Protein AF-A0A351FEQ1-F1 (afdb_monomer_lite)

Sequence (99 aa):
DELWQQAQTQGQARIKLTITLGKIAEIEKVEVTNEDLAQAATQEAMMLRKDPTVHVKELSQDRQKLNRLRQDILYDKTLEFIASNAKESVCENEEDKQE

Radius of gyration: 18.42 Å; chains: 1; bounding box: 40×40×48 Å

Secondary structure (DSSP, 8-state):
-HHHHHHHHHHHHHHHHHHHHHHHHHHHT----HHHHHHHHHHHHHHTT--HHHHHHHHHH-HHHHHHHHHHHHHHHHHHHHHHHS----PPPTTS---

Foldseek 3Di:
DVVVVVCVVVVVVVVVLLVVLVVLCVVVVQADDPVNLLVQLQVVCVVVVHDSVVSSVVCVVDPVSVVVSRSVSSSVVSVVVVVVVDPDDDDDDPPPPDD

pLDDT: mean 87.89, std 12.48, range [36.62, 97.12]

Structure (mmCIF, N/CA/C/O backbone):
data_AF-A0A351FEQ1-F1
#
_en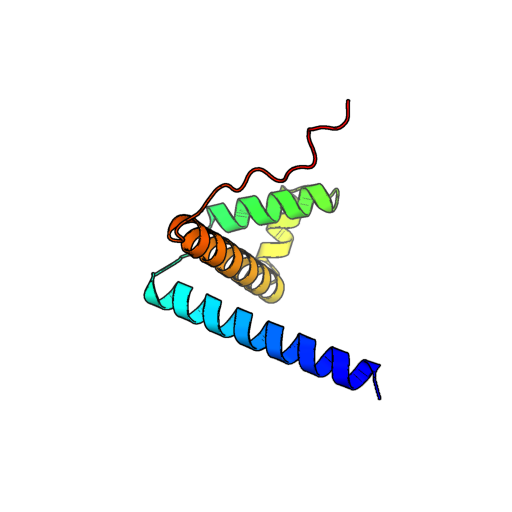try.id   AF-A0A351FEQ1-F1
#
loop_
_atom_site.group_PDB
_atom_site.id
_atom_site.type_symbol
_atom_site.label_atom_id
_atom_site.label_alt_id
_atom_site.label_comp_id
_atom_site.label_asym_id
_atom_site.label_entity_id
_atom_site.label_seq_id
_atom_site.pdbx_PDB_ins_code
_atom_site.Cartn_x
_atom_site.Cartn_y
_atom_site.Cartn_z
_atom_site.occupancy
_atom_site.B_iso_or_equiv
_atom_site.auth_seq_id
_atom_site.auth_comp_id
_atom_site.auth_asym_id
_atom_site.auth_atom_id
_atom_site.pdbx_PDB_model_num
ATOM 1 N N . ASP A 1 1 ? -6.118 -25.068 17.641 1.00 79.56 1 ASP A N 1
ATOM 2 C CA . ASP A 1 1 ? -7.137 -24.060 18.006 1.00 79.56 1 ASP A CA 1
ATOM 3 C C . ASP A 1 1 ? -6.567 -22.668 18.212 1.00 79.56 1 ASP A C 1
ATOM 5 O O . ASP A 1 1 ? -7.054 -21.741 17.581 1.00 79.56 1 ASP A O 1
ATOM 9 N N . GLU A 1 2 ? -5.497 -22.508 18.991 1.00 92.38 2 GLU A N 1
ATOM 10 C CA . GLU A 1 2 ? -4.863 -21.198 19.225 1.00 92.38 2 GLU A CA 1
ATOM 11 C C . GLU A 1 2 ? -4.438 -20.473 17.934 1.00 92.38 2 GLU A C 1
ATOM 13 O O . GLU A 1 2 ? -4.765 -19.306 17.735 1.00 92.38 2 GLU A O 1
ATOM 18 N N . LEU A 1 3 ? -3.806 -21.190 16.998 1.00 94.88 3 LEU A N 1
ATOM 19 C CA . LEU A 1 3 ? -3.354 -20.629 15.718 1.00 94.88 3 LEU A CA 1
ATOM 20 C C . LEU A 1 3 ? -4.523 -20.108 14.857 1.00 94.88 3 LEU A C 1
ATOM 22 O O . LEU A 1 3 ? -4.407 -19.081 14.193 1.00 94.88 3 LEU A O 1
ATOM 26 N N . TRP A 1 4 ? -5.682 -20.773 14.927 1.00 94.75 4 TRP A N 1
ATOM 27 C CA . TRP A 1 4 ? -6.911 -20.338 14.255 1.00 94.75 4 TRP A CA 1
ATOM 28 C C . TRP A 1 4 ? -7.514 -19.090 14.903 1.00 94.75 4 TRP A C 1
ATOM 30 O O . TRP A 1 4 ? -7.929 -18.176 14.191 1.00 94.75 4 TRP A O 1
ATOM 40 N N . GLN A 1 5 ? -7.526 -19.014 16.236 1.00 95.56 5 GLN A N 1
ATOM 41 C CA . GLN A 1 5 ? -8.020 -17.831 16.949 1.00 95.56 5 GLN A CA 1
ATOM 42 C C . GLN A 1 5 ? -7.134 -16.600 16.709 1.00 95.56 5 GLN A C 1
ATOM 44 O O . GLN A 1 5 ? -7.641 -15.495 16.486 1.00 95.56 5 GLN A O 1
ATOM 49 N N . GLN A 1 6 ? -5.813 -16.786 16.686 1.00 95.81 6 GLN A N 1
ATOM 50 C CA . GLN A 1 6 ? -4.866 -15.721 16.356 1.00 95.81 6 GLN A CA 1
ATOM 51 C C . GLN A 1 6 ? -5.054 -15.238 14.912 1.00 95.81 6 GLN A C 1
ATOM 53 O O . GLN A 1 6 ? -5.192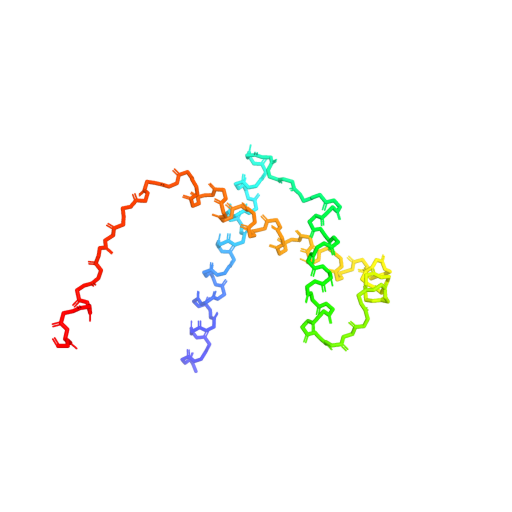 -14.034 14.682 1.00 95.81 6 GLN A O 1
ATOM 58 N N . ALA A 1 7 ? -5.157 -16.162 13.950 1.00 95.62 7 ALA A N 1
ATOM 59 C CA . ALA A 1 7 ? -5.417 -15.823 12.552 1.00 95.62 7 ALA A CA 1
ATOM 60 C C . ALA A 1 7 ? -6.743 -15.061 12.373 1.00 95.62 7 ALA A C 1
ATOM 62 O O . ALA A 1 7 ? -6.797 -14.083 11.628 1.00 95.62 7 ALA A O 1
ATOM 63 N N . GLN A 1 8 ? -7.802 -15.455 13.090 1.00 96.38 8 GLN A N 1
ATOM 64 C CA . GLN A 1 8 ? -9.092 -14.761 13.059 1.00 96.38 8 GLN A CA 1
ATOM 65 C C . GLN A 1 8 ? -8.976 -13.321 13.571 1.00 96.38 8 GLN A C 1
ATOM 67 O O . GLN A 1 8 ? -9.474 -12.397 12.926 1.00 96.38 8 GLN A O 1
ATOM 72 N N . THR A 1 9 ? -8.295 -13.121 14.700 1.00 96.69 9 THR A N 1
ATOM 73 C CA . THR A 1 9 ? -8.100 -11.792 15.299 1.00 96.69 9 THR A CA 1
ATOM 74 C C . THR A 1 9 ? -7.324 -10.870 14.359 1.00 96.69 9 THR A C 1
ATOM 76 O O . THR A 1 9 ? -7.756 -9.748 14.080 1.00 96.69 9 THR A O 1
ATOM 79 N N . GLN A 1 10 ? -6.213 -11.359 13.804 1.00 96.06 10 GLN A N 1
ATOM 80 C CA . GLN A 1 10 ? -5.395 -10.599 12.856 1.00 96.06 10 GLN A CA 1
ATOM 81 C C . GLN A 1 10 ? -6.150 -10.307 11.554 1.00 96.06 10 GLN A C 1
ATOM 83 O O . GLN A 1 10 ? -6.109 -9.183 11.051 1.00 96.06 10 GLN A O 1
ATOM 88 N N . GLY A 1 11 ? -6.893 -11.285 11.028 1.00 96.31 11 GLY A N 1
ATOM 89 C CA . GLY A 1 11 ? -7.715 -11.114 9.831 1.00 96.31 11 GLY A CA 1
ATOM 90 C C . GLY A 1 11 ? -8.787 -10.039 10.013 1.00 96.31 11 GLY A C 1
ATOM 91 O O . GLY A 1 11 ? -8.935 -9.162 9.162 1.00 96.31 11 GLY A O 1
ATOM 92 N N . GLN A 1 12 ? -9.487 -10.045 11.152 1.00 97.12 12 GLN A N 1
ATOM 93 C CA . GLN A 1 12 ? -10.473 -9.012 11.481 1.00 97.12 12 GLN A CA 1
ATOM 94 C C . GLN A 1 12 ? -9.841 -7.622 11.592 1.00 97.12 12 GLN A C 1
ATOM 96 O O . GLN A 1 12 ? -10.397 -6.661 11.057 1.00 97.12 12 GLN A O 1
ATOM 101 N N . ALA A 1 13 ? -8.693 -7.506 12.264 1.00 96.75 13 ALA A N 1
ATOM 102 C CA . ALA A 1 13 ? -7.974 -6.240 12.383 1.00 96.75 13 ALA A CA 1
ATOM 103 C C . ALA A 1 13 ? -7.567 -5.698 11.004 1.00 96.75 13 ALA A C 1
ATOM 105 O O . ALA A 1 13 ? -7.819 -4.532 10.699 1.00 96.75 13 ALA A O 1
ATOM 106 N N . ARG A 1 14 ? -7.033 -6.564 10.135 1.00 94.75 14 ARG A N 1
ATOM 107 C CA . ARG A 1 14 ? -6.616 -6.190 8.781 1.00 94.75 14 ARG A CA 1
ATOM 108 C C . ARG A 1 14 ? -7.783 -5.710 7.924 1.00 94.75 14 ARG A C 1
ATOM 110 O O . ARG A 1 14 ? -7.669 -4.667 7.292 1.00 94.75 14 ARG A O 1
ATOM 117 N N . ILE A 1 15 ? -8.911 -6.423 7.940 1.00 96.06 15 ILE A N 1
ATOM 118 C CA . ILE A 1 15 ? -10.104 -6.032 7.172 1.00 96.06 15 ILE A CA 1
ATOM 119 C C . ILE A 1 15 ? -10.619 -4.664 7.633 1.00 96.06 15 ILE A C 1
ATOM 121 O O . ILE A 1 15 ? -10.898 -3.798 6.799 1.00 96.06 15 ILE A O 1
ATOM 125 N N . LYS A 1 16 ? -10.708 -4.442 8.953 1.00 96.88 16 LYS A N 1
ATOM 126 C CA . LYS A 1 16 ? -11.123 -3.148 9.517 1.00 96.88 16 LYS A CA 1
ATOM 127 C C . LYS A 1 16 ? -10.210 -2.018 9.049 1.00 96.88 16 LYS A C 1
ATOM 129 O O . LYS A 1 16 ? -10.720 -0.988 8.613 1.00 96.88 16 LYS A O 1
ATOM 134 N N . LEU A 1 17 ? -8.894 -2.228 9.096 1.00 95.19 17 LEU A N 1
ATOM 135 C CA . LEU A 1 17 ? -7.911 -1.252 8.634 1.00 95.19 17 LEU A CA 1
ATOM 136 C C . LEU A 1 17 ? -8.116 -0.919 7.151 1.00 95.19 17 LEU A C 1
ATOM 138 O O . LEU A 1 17 ? -8.335 0.242 6.819 1.00 95.19 17 LEU A O 1
ATOM 142 N N . THR A 1 18 ? -8.144 -1.926 6.273 1.00 93.75 18 THR A N 1
ATOM 143 C CA . THR A 1 18 ? -8.266 -1.709 4.819 1.00 93.75 18 THR A CA 1
ATOM 144 C C . THR A 1 18 ? -9.568 -1.012 4.425 1.00 93.75 18 THR A C 1
ATOM 146 O O . THR A 1 18 ? -9.560 -0.134 3.566 1.00 93.75 18 THR A O 1
ATOM 149 N N . ILE A 1 19 ? -10.690 -1.352 5.075 1.00 96.25 19 ILE A N 1
ATOM 150 C CA . ILE A 1 19 ? -11.981 -0.695 4.816 1.00 96.25 19 ILE A CA 1
ATOM 151 C C . ILE A 1 19 ? -11.943 0.760 5.287 1.00 96.25 19 ILE A C 1
ATOM 153 O O . ILE A 1 19 ? -12.462 1.639 4.604 1.00 96.25 19 ILE A O 1
ATOM 157 N N . THR A 1 20 ? -11.352 1.017 6.454 1.00 96.25 20 THR A N 1
ATOM 158 C CA . THR A 1 20 ? -11.289 2.367 7.027 1.00 96.25 20 THR A CA 1
ATOM 159 C C . THR A 1 20 ? -10.413 3.278 6.174 1.00 96.25 20 THR A C 1
ATOM 161 O O . THR A 1 20 ? -10.866 4.355 5.798 1.00 96.25 20 THR A O 1
ATOM 164 N N . LEU A 1 21 ? -9.215 2.822 5.792 1.00 96.19 21 LEU A N 1
ATOM 165 C CA . LEU A 1 21 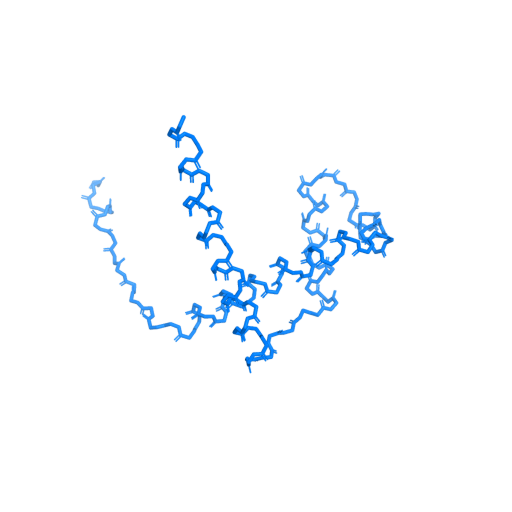? -8.324 3.578 4.908 1.00 96.19 21 LEU A CA 1
ATOM 166 C C . LEU A 1 21 ? -8.972 3.835 3.547 1.00 96.19 21 LEU A C 1
ATOM 168 O O . LEU A 1 21 ? -8.968 4.969 3.089 1.00 96.19 21 LEU A O 1
ATOM 172 N N . GLY A 1 22 ? -9.612 2.830 2.940 1.00 95.31 22 GLY A N 1
ATOM 173 C CA . GLY A 1 22 ? -10.326 3.021 1.673 1.00 95.31 22 GLY A CA 1
ATOM 174 C C . GLY A 1 22 ? -11.411 4.099 1.752 1.00 95.31 22 GLY A C 1
ATOM 175 O O . GLY A 1 22 ? -11.470 4.976 0.899 1.00 95.31 22 GLY A O 1
ATOM 176 N N . LYS A 1 23 ? -12.224 4.095 2.816 1.00 96.62 23 LYS A N 1
ATOM 177 C CA . LYS A 1 23 ? -13.267 5.116 3.013 1.00 96.62 23 LYS A CA 1
ATOM 178 C C . LYS A 1 23 ? -12.701 6.517 3.227 1.00 96.62 23 LYS A C 1
ATOM 180 O O . LYS A 1 23 ? -13.263 7.474 2.708 1.00 96.62 23 LYS A O 1
ATOM 185 N N . ILE A 1 24 ? -11.621 6.646 3.998 1.00 95.69 24 ILE A N 1
ATOM 186 C CA . ILE A 1 24 ? -10.964 7.943 4.214 1.00 95.69 24 ILE A CA 1
ATOM 187 C C . ILE A 1 24 ? -10.391 8.451 2.890 1.00 95.69 24 ILE A C 1
ATOM 189 O O . ILE A 1 24 ? -10.643 9.595 2.531 1.00 95.69 24 ILE A O 1
ATOM 193 N N . ALA A 1 25 ? -9.713 7.586 2.130 1.00 96.25 25 ALA A N 1
ATOM 194 C CA . ALA A 1 25 ? -9.177 7.923 0.816 1.00 96.25 25 ALA A CA 1
ATOM 195 C C . ALA A 1 25 ? -10.262 8.451 -0.136 1.00 9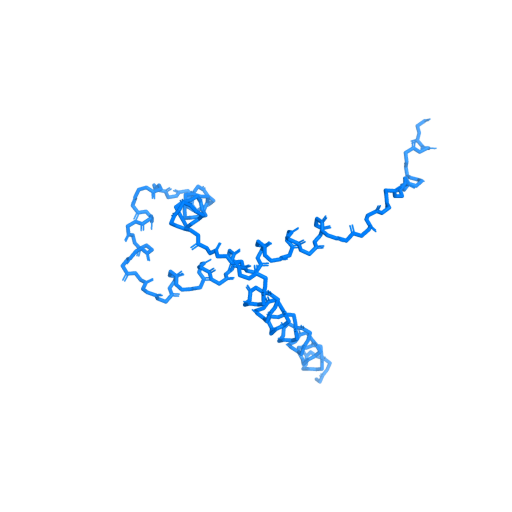6.25 25 ALA A C 1
ATOM 197 O O . ALA A 1 25 ? -10.045 9.442 -0.826 1.00 96.25 25 ALA A O 1
ATOM 198 N N . GLU A 1 26 ? -11.444 7.825 -0.146 1.00 95.38 26 GLU A N 1
ATOM 199 C CA . GLU A 1 26 ? -12.590 8.270 -0.950 1.00 95.38 26 GLU A CA 1
ATOM 200 C C . GLU A 1 26 ? -13.132 9.640 -0.508 1.00 95.38 26 GLU A C 1
ATOM 202 O O . GLU A 1 26 ? -13.390 10.499 -1.353 1.00 95.38 26 GLU A O 1
ATOM 207 N N . ILE A 1 27 ? -13.309 9.855 0.800 1.00 96.50 27 ILE A N 1
ATOM 208 C CA . ILE A 1 27 ? -13.866 11.100 1.361 1.00 96.50 27 ILE A CA 1
ATOM 209 C C . ILE A 1 27 ? -12.911 12.277 1.137 1.00 96.50 27 ILE A C 1
ATOM 211 O O . ILE A 1 27 ? -13.333 13.341 0.682 1.00 96.50 27 ILE A O 1
ATOM 215 N N . GLU A 1 28 ? -11.628 12.060 1.413 1.00 94.81 28 GLU A N 1
ATOM 216 C CA . GLU A 1 28 ? -10.567 13.070 1.328 1.00 94.81 28 GLU A CA 1
ATOM 217 C C . GLU A 1 28 ? -9.985 13.195 -0.086 1.00 94.81 28 GLU A C 1
ATOM 219 O O . GLU A 1 28 ? -9.159 14.067 -0.348 1.00 94.81 28 GLU A O 1
ATOM 224 N N . LYS A 1 29 ? -10.444 12.350 -1.021 1.00 95.06 29 LYS A N 1
ATOM 225 C CA . LYS A 1 29 ? -9.997 12.304 -2.422 1.00 95.06 29 LYS A CA 1
ATOM 226 C C . LYS A 1 29 ? -8.487 12.103 -2.545 1.00 95.06 29 LYS A C 1
ATOM 228 O O . LYS A 1 29 ? -7.816 12.753 -3.346 1.00 95.06 29 LYS A O 1
ATOM 233 N N . VAL A 1 30 ? -7.951 11.185 -1.747 1.00 95.00 30 VAL A N 1
ATOM 234 C CA . VAL A 1 30 ? -6.569 10.733 -1.893 1.00 95.00 30 VAL A CA 1
ATOM 235 C C . VAL A 1 30 ? -6.469 9.957 -3.203 1.00 95.00 30 VAL A C 1
ATOM 237 O O . VAL A 1 30 ? -7.167 8.966 -3.408 1.00 95.00 30 VAL A O 1
ATOM 240 N N . GLU A 1 31 ? -5.596 10.408 -4.100 1.00 94.25 31 GLU A N 1
ATOM 241 C CA . GLU A 1 31 ? -5.407 9.799 -5.414 1.00 94.25 31 GLU A CA 1
ATOM 242 C C . GLU A 1 31 ? -3.988 9.250 -5.584 1.00 94.25 31 GLU A C 1
ATOM 244 O O . GLU A 1 31 ? -3.000 9.797 -5.079 1.00 94.25 31 GLU A O 1
ATOM 249 N N . VAL A 1 32 ? -3.896 8.157 -6.341 1.00 94.69 32 VAL A N 1
ATOM 250 C CA . VAL A 1 32 ? -2.627 7.570 -6.774 1.00 94.69 32 VAL A CA 1
ATOM 251 C C . VAL A 1 32 ? -2.329 8.045 -8.183 1.00 94.69 32 VAL A C 1
ATOM 253 O O . VAL A 1 32 ? -3.067 7.746 -9.127 1.00 94.69 32 VAL A O 1
ATOM 256 N N . THR A 1 33 ? -1.227 8.766 -8.322 1.00 93.94 33 THR A N 1
ATOM 257 C CA . THR A 1 33 ? -0.766 9.299 -9.597 1.00 93.94 33 THR A CA 1
ATOM 258 C C . THR A 1 33 ? 0.071 8.266 -10.354 1.00 93.94 33 THR A C 1
ATOM 260 O O . THR A 1 33 ? 0.537 7.264 -9.808 1.00 93.94 33 THR A O 1
ATOM 263 N N . ASN A 1 34 ? 0.290 8.514 -11.646 1.00 89.56 34 ASN A N 1
ATOM 264 C CA . ASN A 1 34 ? 1.210 7.694 -12.437 1.00 89.56 34 ASN A CA 1
ATOM 265 C C . ASN A 1 34 ? 2.662 7.825 -11.957 1.00 89.56 34 ASN A C 1
ATOM 267 O O . ASN A 1 34 ? 3.439 6.890 -12.130 1.00 89.56 34 ASN A O 1
ATOM 271 N N . GLU A 1 35 ? 3.019 8.964 -11.360 1.00 91.88 35 GLU A N 1
ATOM 272 C CA . GLU A 1 35 ? 4.336 9.169 -10.767 1.00 91.88 35 GLU A CA 1
ATOM 273 C C . GLU A 1 35 ? 4.522 8.284 -9.534 1.00 91.88 35 GLU A C 1
ATOM 275 O O . GLU A 1 35 ? 5.514 7.563 -9.470 1.00 91.88 35 GLU A O 1
ATOM 280 N N . ASP A 1 36 ? 3.536 8.241 -8.631 1.00 93.12 36 ASP A N 1
ATOM 281 C CA . ASP A 1 36 ? 3.576 7.367 -7.450 1.00 93.12 36 ASP A CA 1
ATOM 282 C C . ASP A 1 36 ? 3.781 5.898 -7.861 1.00 93.12 36 ASP A C 1
ATOM 284 O O . ASP A 1 36 ? 4.613 5.182 -7.304 1.00 93.12 36 ASP A O 1
ATOM 288 N N . LEU A 1 37 ? 3.062 5.455 -8.901 1.00 91.31 37 LEU A N 1
ATOM 289 C CA . LEU A 1 37 ? 3.196 4.103 -9.452 1.00 91.31 37 LEU A CA 1
ATOM 290 C C . LEU A 1 37 ? 4.586 3.847 -10.043 1.00 91.31 37 LEU A C 1
ATOM 292 O O . LEU A 1 37 ? 5.154 2.778 -9.825 1.00 91.31 37 LEU A O 1
ATOM 296 N N . ALA A 1 38 ? 5.136 4.804 -10.793 1.00 90.31 38 ALA A N 1
ATOM 297 C CA . ALA A 1 38 ? 6.462 4.678 -11.390 1.00 90.31 38 ALA A CA 1
ATOM 298 C C . ALA A 1 38 ? 7.567 4.647 -10.323 1.00 90.31 38 ALA A C 1
ATOM 300 O O . ALA A 1 38 ? 8.504 3.850 -10.433 1.00 90.31 38 ALA A O 1
ATOM 301 N N . GLN A 1 39 ? 7.446 5.474 -9.281 1.00 92.31 39 GLN A N 1
ATOM 302 C CA . GLN A 1 39 ? 8.372 5.497 -8.151 1.00 92.31 39 GLN A CA 1
ATOM 303 C C . GLN A 1 39 ? 8.329 4.173 -7.382 1.00 92.31 39 GLN A C 1
ATOM 305 O O . GLN A 1 39 ? 9.375 3.547 -7.200 1.00 92.31 39 GLN A O 1
ATOM 310 N N . ALA A 1 40 ? 7.138 3.693 -7.018 1.00 91.31 40 ALA A N 1
ATOM 311 C CA . ALA A 1 40 ? 6.982 2.439 -6.285 1.00 91.31 40 ALA A CA 1
ATOM 312 C C . ALA A 1 40 ? 7.487 1.228 -7.089 1.00 91.31 40 ALA A C 1
ATOM 314 O O . ALA A 1 40 ? 8.246 0.411 -6.573 1.00 91.31 40 ALA A O 1
ATOM 315 N N . ALA A 1 41 ? 7.163 1.153 -8.384 1.00 89.31 41 ALA A N 1
ATOM 316 C CA . ALA A 1 41 ? 7.672 0.103 -9.267 1.00 89.31 41 ALA A CA 1
ATOM 317 C C . ALA A 1 41 ? 9.205 0.152 -9.410 1.00 89.31 41 ALA A C 1
ATOM 319 O O . ALA A 1 41 ? 9.867 -0.883 -9.470 1.00 89.31 41 ALA A O 1
ATOM 320 N N . THR A 1 42 ? 9.794 1.349 -9.441 1.00 90.38 42 THR A N 1
ATOM 321 C CA . THR A 1 42 ? 11.255 1.514 -9.482 1.00 90.38 42 THR A CA 1
ATOM 322 C C . THR A 1 42 ? 11.903 1.034 -8.183 1.00 90.38 42 THR A C 1
ATOM 324 O O . THR A 1 42 ? 12.898 0.309 -8.229 1.00 90.38 42 THR A O 1
ATOM 327 N N . GLN A 1 43 ? 11.330 1.385 -7.030 1.00 90.75 43 GLN A N 1
ATOM 328 C CA . GLN A 1 43 ? 11.800 0.924 -5.721 1.00 90.75 43 GLN A CA 1
ATOM 329 C C . GLN A 1 43 ? 11.697 -0.602 -5.586 1.00 90.75 43 GLN A C 1
ATOM 331 O O . GLN A 1 43 ? 12.658 -1.248 -5.160 1.00 90.75 43 GLN A O 1
ATOM 336 N N . GLU A 1 44 ? 10.579 -1.194 -6.018 1.00 89.50 44 GLU A N 1
ATOM 337 C CA . GLU A 1 44 ? 10.389 -2.648 -6.027 1.00 89.50 44 GLU A CA 1
ATOM 338 C C . GLU A 1 44 ? 11.439 -3.336 -6.913 1.00 89.50 44 GLU A C 1
ATOM 340 O O . GLU A 1 44 ? 12.073 -4.307 -6.491 1.00 89.50 44 GLU A O 1
ATOM 345 N N . ALA A 1 45 ? 11.713 -2.789 -8.102 1.00 90.50 45 ALA A N 1
ATOM 346 C CA . ALA A 1 45 ? 12.748 -3.310 -8.993 1.00 90.50 45 ALA A CA 1
ATOM 347 C C . ALA A 1 45 ? 14.139 -3.291 -8.346 1.00 90.50 45 ALA A C 1
ATOM 349 O O . ALA A 1 45 ? 14.864 -4.287 -8.417 1.00 90.50 45 ALA A O 1
ATOM 350 N N . MET A 1 46 ? 14.495 -2.187 -7.679 1.00 90.94 46 MET A N 1
ATOM 351 C CA . MET A 1 46 ? 15.768 -2.060 -6.965 1.00 90.94 46 MET A CA 1
ATOM 352 C C . MET A 1 46 ? 15.885 -3.092 -5.838 1.00 90.94 46 MET A C 1
ATOM 354 O O . MET A 1 46 ? 16.918 -3.757 -5.726 1.00 90.94 46 MET A O 1
ATOM 358 N N . MET A 1 47 ? 14.821 -3.292 -5.054 1.00 90.12 47 MET A N 1
ATOM 359 C CA . MET A 1 47 ? 14.784 -4.301 -3.989 1.00 90.12 47 MET A CA 1
ATOM 360 C C . MET A 1 47 ? 14.938 -5.724 -4.546 1.00 90.12 47 MET A C 1
ATOM 362 O O . MET A 1 47 ? 15.676 -6.540 -3.991 1.00 90.12 47 MET A O 1
ATOM 366 N N . LEU A 1 48 ? 14.297 -6.008 -5.681 1.00 89.06 48 LEU A N 1
ATOM 367 C CA . LEU A 1 48 ? 14.380 -7.293 -6.379 1.00 89.06 48 LEU A CA 1
ATOM 368 C C . LEU A 1 48 ? 15.670 -7.467 -7.200 1.00 89.06 48 LEU A C 1
ATOM 370 O O . LEU A 1 48 ? 15.852 -8.521 -7.812 1.00 89.06 48 LEU A O 1
ATOM 374 N N . ARG A 1 49 ? 16.562 -6.463 -7.227 1.00 90.94 49 ARG A N 1
ATOM 375 C CA . ARG A 1 49 ? 17.768 -6.408 -8.078 1.00 90.94 49 ARG A CA 1
ATOM 376 C C . ARG A 1 49 ? 17.461 -6.674 -9.557 1.00 90.94 49 ARG A C 1
ATOM 378 O O . ARG A 1 49 ? 18.239 -7.321 -10.260 1.00 90.94 49 ARG A O 1
ATOM 385 N N . LYS A 1 50 ? 16.307 -6.195 -10.018 1.00 88.94 50 LYS A N 1
ATOM 386 C CA . LYS A 1 50 ? 15.879 -6.235 -11.418 1.00 88.94 50 LYS A CA 1
ATOM 387 C C . LYS A 1 50 ? 16.068 -4.871 -12.061 1.00 88.94 50 LYS A C 1
ATOM 389 O O . LYS A 1 50 ? 16.052 -3.846 -11.386 1.00 88.94 50 LYS A O 1
ATOM 394 N N . ASP A 1 51 ? 16.212 -4.866 -13.381 1.00 90.44 51 ASP A N 1
ATOM 395 C CA . ASP A 1 51 ? 16.222 -3.622 -14.139 1.00 90.44 51 ASP A CA 1
ATOM 396 C C . ASP A 1 51 ? 14.873 -2.884 -13.971 1.00 90.44 51 ASP A C 1
ATOM 398 O O . ASP A 1 51 ? 13.823 -3.476 -14.261 1.00 90.44 51 ASP A O 1
ATOM 402 N N . PRO A 1 52 ? 14.867 -1.615 -13.515 1.00 85.25 52 PRO A N 1
ATOM 403 C CA . PRO A 1 52 ? 13.636 -0.860 -13.287 1.00 85.25 52 PRO A CA 1
ATOM 404 C C . PRO A 1 52 ? 12.768 -0.698 -14.531 1.00 85.25 52 PRO A C 1
ATOM 406 O O . PRO A 1 52 ? 11.545 -0.797 -14.446 1.00 85.25 52 PRO A O 1
ATOM 409 N N . THR A 1 53 ? 13.375 -0.500 -15.703 1.00 85.81 53 THR A N 1
ATOM 410 C CA . THR A 1 53 ? 12.625 -0.281 -16.947 1.00 85.81 53 THR A CA 1
ATOM 411 C C . THR A 1 53 ? 11.905 -1.549 -17.393 1.00 85.81 53 THR A C 1
ATOM 413 O O . THR A 1 53 ? 10.746 -1.498 -17.817 1.00 85.81 53 THR A O 1
ATOM 416 N N . VAL A 1 54 ? 12.558 -2.702 -17.234 1.00 87.25 54 VAL A N 1
ATOM 417 C CA . VAL A 1 54 ? 11.962 -4.012 -17.518 1.00 87.25 54 VAL A CA 1
ATOM 418 C C . VAL A 1 54 ? 10.844 -4.311 -16.523 1.00 87.25 54 VAL A C 1
ATOM 420 O O . VAL A 1 54 ? 9.749 -4.695 -16.932 1.00 87.25 54 VAL A O 1
ATOM 423 N N . HIS A 1 55 ? 11.076 -4.074 -15.232 1.00 84.94 55 HIS A N 1
ATOM 424 C CA . HIS A 1 55 ? 10.098 -4.380 -14.192 1.00 84.94 55 HIS A CA 1
ATOM 425 C C . HIS A 1 55 ? 8.828 -3.521 -14.289 1.00 84.94 55 HIS A C 1
ATOM 427 O O . HIS A 1 55 ? 7.722 -4.054 -14.215 1.00 84.94 55 HIS A O 1
ATOM 433 N N . VAL A 1 56 ? 8.963 -2.216 -14.552 1.00 85.19 56 VAL A N 1
ATOM 434 C CA . VAL A 1 56 ? 7.821 -1.314 -14.797 1.00 85.19 56 VAL A CA 1
ATOM 435 C C . VAL A 1 56 ? 6.991 -1.794 -15.990 1.00 85.19 56 VAL A C 1
ATOM 437 O O . VAL A 1 56 ? 5.756 -1.772 -15.952 1.00 85.19 56 VAL A O 1
ATOM 440 N N . LYS A 1 57 ? 7.650 -2.269 -17.053 1.00 86.31 57 LYS A N 1
ATOM 441 C CA . LYS A 1 57 ? 6.971 -2.800 -18.239 1.00 86.31 57 LYS A CA 1
ATOM 442 C C . LYS A 1 57 ? 6.209 -4.091 -17.932 1.00 86.31 57 LYS A C 1
ATOM 444 O O . LYS A 1 57 ? 5.070 -4.226 -18.374 1.00 86.31 57 LYS A O 1
ATOM 449 N N . GLU A 1 58 ? 6.795 -5.002 -17.158 1.00 87.19 58 GLU A N 1
ATOM 450 C CA . GLU A 1 58 ? 6.130 -6.229 -16.690 1.00 87.19 58 GLU A CA 1
ATOM 451 C C . GLU A 1 58 ? 4.909 -5.913 -15.810 1.00 87.19 58 GLU A C 1
ATOM 453 O O . GLU A 1 58 ? 3.822 -6.447 -16.040 1.00 87.19 58 GLU A O 1
ATOM 458 N N . LEU A 1 59 ? 5.060 -5.001 -14.843 1.00 84.75 59 LEU A N 1
ATOM 459 C CA . LEU A 1 59 ? 3.977 -4.524 -13.975 1.00 84.75 59 LEU A CA 1
ATOM 460 C C . LEU A 1 59 ? 2.830 -3.903 -14.776 1.00 84.75 59 LEU A C 1
ATOM 462 O O . LEU A 1 59 ? 1.664 -4.145 -14.479 1.00 84.75 59 LEU A O 1
ATOM 466 N N . SER A 1 60 ? 3.150 -3.153 -15.831 1.00 82.06 60 SER A N 1
ATOM 467 C CA . SER A 1 60 ? 2.150 -2.522 -16.702 1.00 82.06 60 SER A CA 1
ATOM 468 C C . SER A 1 60 ? 1.333 -3.534 -17.516 1.00 82.06 60 SER A C 1
ATOM 470 O O . SER A 1 60 ? 0.205 -3.241 -17.913 1.00 82.06 60 SER A O 1
ATOM 472 N N . GLN A 1 61 ? 1.886 -4.720 -17.783 1.00 89.38 61 GLN A N 1
ATOM 473 C CA . GLN A 1 61 ? 1.202 -5.792 -18.514 1.00 89.38 61 GLN A CA 1
ATOM 474 C C . GLN A 1 61 ? 0.311 -6.649 -17.604 1.00 89.38 61 GLN A C 1
ATOM 476 O O . GLN A 1 61 ? -0.666 -7.236 -18.073 1.00 89.38 61 GLN A O 1
ATOM 481 N N . ASP A 1 62 ? 0.606 -6.691 -16.305 1.00 91.50 62 ASP A N 1
ATOM 482 C CA . ASP A 1 62 ? -0.138 -7.458 -15.312 1.00 91.50 62 ASP A CA 1
ATOM 483 C C . ASP A 1 62 ? -1.110 -6.557 -14.534 1.00 91.50 62 ASP A C 1
ATOM 485 O O . ASP A 1 62 ? -0.773 -5.929 -13.529 1.00 91.50 62 ASP A O 1
ATOM 489 N N . ARG A 1 63 ? -2.369 -6.523 -14.989 1.00 88.94 63 ARG A N 1
ATOM 490 C CA . ARG A 1 63 ? -3.424 -5.714 -14.355 1.00 88.94 63 ARG A CA 1
ATOM 491 C C . ARG A 1 63 ? -3.640 -6.049 -12.879 1.00 88.94 63 ARG A C 1
ATOM 493 O O . ARG A 1 63 ? -4.012 -5.158 -12.119 1.00 88.94 63 ARG A O 1
ATOM 500 N N . GLN A 1 64 ? -3.458 -7.305 -12.469 1.00 92.00 64 GLN A N 1
ATOM 501 C CA . GLN A 1 64 ? -3.684 -7.697 -11.076 1.00 92.00 64 GLN A CA 1
ATOM 502 C C . GLN A 1 64 ? -2.589 -7.133 -10.177 1.00 92.00 64 GLN A C 1
ATOM 504 O O . GLN A 1 64 ? -2.899 -6.538 -9.144 1.00 92.00 64 GLN A O 1
ATOM 509 N N . LYS A 1 65 ? -1.324 -7.258 -10.592 1.00 89.81 65 LYS A N 1
ATOM 510 C CA . LYS A 1 65 ? -0.196 -6.672 -9.855 1.00 89.81 65 LYS A CA 1
ATOM 511 C C . LYS A 1 65 ? -0.270 -5.154 -9.822 1.00 89.81 65 LYS A C 1
ATOM 513 O O . LYS A 1 65 ? -0.101 -4.574 -8.756 1.00 89.81 65 LYS A O 1
ATOM 518 N N . LEU A 1 66 ? -0.611 -4.523 -10.945 1.00 90.62 66 LEU A N 1
ATOM 519 C CA . LEU A 1 66 ? -0.764 -3.072 -11.008 1.00 90.62 66 LEU A CA 1
ATOM 520 C C . LEU A 1 66 ? -1.863 -2.563 -10.066 1.00 90.62 66 LEU A C 1
ATOM 522 O O . LEU A 1 66 ? -1.676 -1.564 -9.378 1.00 90.62 66 LEU A O 1
ATOM 526 N N . ASN A 1 67 ? -3.010 -3.245 -10.018 1.00 91.69 67 ASN A N 1
ATOM 527 C CA . ASN A 1 67 ? -4.098 -2.860 -9.120 1.00 91.69 67 ASN A CA 1
ATOM 528 C C . ASN A 1 67 ? -3.723 -3.046 -7.649 1.00 91.69 67 ASN A C 1
ATOM 530 O O . ASN A 1 67 ? -4.077 -2.199 -6.835 1.00 91.69 67 ASN A O 1
ATOM 534 N N . ARG A 1 68 ? -2.989 -4.114 -7.321 1.00 91.94 68 ARG A N 1
ATOM 535 C CA . ARG A 1 68 ? -2.466 -4.328 -5.971 1.00 91.94 68 ARG A CA 1
ATOM 536 C C . ARG A 1 68 ? -1.500 -3.216 -5.568 1.00 91.94 68 ARG A C 1
ATOM 538 O O . ARG A 1 68 ? -1.722 -2.590 -4.543 1.00 91.94 68 ARG A O 1
ATOM 545 N N . LEU A 1 69 ? -0.518 -2.912 -6.418 1.00 92.75 69 LEU A N 1
ATOM 546 C CA . LEU A 1 69 ? 0.440 -1.832 -6.182 1.00 92.75 69 LEU A CA 1
ATOM 547 C C . LEU A 1 69 ? -0.269 -0.486 -5.990 1.00 92.75 69 LEU A C 1
ATOM 549 O O . LEU A 1 69 ? 0.034 0.254 -5.063 1.00 92.75 69 LEU A O 1
ATOM 553 N N . ARG A 1 70 ? -1.275 -0.191 -6.822 1.00 93.75 70 ARG A N 1
ATOM 554 C CA . ARG A 1 70 ? -2.098 1.013 -6.664 1.00 93.75 70 ARG A CA 1
ATOM 555 C C . ARG A 1 70 ? -2.819 1.048 -5.314 1.00 93.75 70 ARG A C 1
ATOM 557 O O . ARG A 1 70 ? -2.877 2.109 -4.709 1.00 93.75 70 ARG A O 1
ATOM 564 N N . GLN A 1 71 ? -3.391 -0.065 -4.857 1.00 94.00 71 GLN A N 1
ATOM 565 C CA . GLN A 1 71 ? -4.063 -0.117 -3.553 1.00 94.00 71 GLN A CA 1
ATOM 566 C C . GLN A 1 71 ? -3.087 0.066 -2.392 1.00 94.00 71 GLN A C 1
ATOM 568 O O . GLN A 1 71 ? -3.405 0.808 -1.468 1.00 94.00 71 GLN A O 1
ATOM 573 N N . ASP A 1 72 ? -1.916 -0.565 -2.464 1.00 93.62 72 ASP A N 1
ATOM 574 C CA . ASP A 1 72 ? -0.881 -0.443 -1.437 1.00 93.62 72 ASP A CA 1
ATOM 575 C C . ASP A 1 72 ? -0.444 1.031 -1.306 1.00 93.62 72 ASP A C 1
ATOM 577 O O . ASP A 1 72 ? -0.558 1.612 -0.228 1.00 93.62 72 ASP A O 1
ATOM 581 N N . ILE A 1 73 ? -0.127 1.692 -2.429 1.00 96.00 73 ILE A N 1
ATOM 582 C CA . ILE A 1 73 ? 0.208 3.128 -2.453 1.00 96.00 73 ILE A CA 1
ATOM 583 C C . ILE A 1 73 ? -0.945 3.991 -1.922 1.00 96.00 73 ILE A C 1
ATOM 585 O O . ILE A 1 73 ? -0.716 4.942 -1.177 1.00 96.00 73 ILE A O 1
ATOM 589 N N . LEU A 1 74 ? -2.192 3.695 -2.306 1.00 96.62 74 LEU A N 1
ATOM 590 C CA . LEU A 1 74 ? -3.355 4.459 -1.849 1.00 96.62 74 LEU A CA 1
ATOM 591 C C . LEU A 1 74 ? -3.472 4.421 -0.322 1.00 96.62 74 LEU A C 1
ATOM 593 O O . LEU A 1 74 ? -3.717 5.451 0.307 1.00 96.62 74 LEU A O 1
ATOM 597 N N . TYR A 1 75 ? -3.302 3.241 0.272 1.00 96.00 75 TYR A N 1
ATOM 598 C CA . TYR A 1 75 ? -3.378 3.063 1.717 1.00 96.00 75 TYR A CA 1
ATOM 599 C C . TYR A 1 75 ? -2.226 3.748 2.443 1.00 96.00 75 TYR A C 1
ATOM 601 O O . TYR A 1 75 ? -2.488 4.416 3.443 1.00 96.00 75 TYR A O 1
ATOM 609 N N . ASP A 1 76 ? -1.005 3.672 1.916 1.00 95.12 76 ASP A N 1
ATOM 610 C CA . ASP A 1 76 ? 0.157 4.349 2.498 1.00 95.12 76 ASP A CA 1
ATOM 611 C C . ASP A 1 76 ? -0.010 5.874 2.475 1.00 95.12 76 ASP A C 1
ATOM 613 O O . ASP A 1 76 ? 0.109 6.523 3.515 1.00 95.12 76 ASP A O 1
ATOM 617 N N . LYS A 1 77 ? -0.418 6.452 1.337 1.00 96.12 77 LYS A N 1
ATOM 618 C CA . LYS A 1 77 ? -0.707 7.897 1.236 1.00 96.12 77 LYS A CA 1
ATOM 619 C C . LYS A 1 77 ? -1.845 8.323 2.160 1.00 96.12 77 LYS A C 1
ATOM 621 O O . LYS A 1 77 ? -1.829 9.420 2.709 1.00 96.12 77 LYS A O 1
ATOM 626 N N . THR A 1 78 ? -2.843 7.461 2.348 1.00 96.12 78 THR A N 1
ATOM 627 C CA . THR A 1 78 ? -3.944 7.743 3.277 1.00 96.12 78 THR A CA 1
ATOM 628 C C . THR A 1 78 ? -3.474 7.703 4.729 1.00 96.12 78 THR A C 1
ATOM 630 O O . THR A 1 78 ? -3.893 8.537 5.526 1.00 96.12 78 THR A O 1
ATOM 633 N N . LEU A 1 79 ? -2.590 6.768 5.087 1.00 94.75 79 LEU A N 1
ATOM 634 C CA . LEU A 1 79 ? -1.969 6.728 6.411 1.00 94.75 79 LEU A CA 1
ATOM 635 C C . LEU A 1 79 ? -1.122 7.977 6.668 1.00 94.75 79 LEU A C 1
ATOM 637 O O . LEU A 1 79 ? -1.247 8.572 7.735 1.00 94.75 79 LEU A O 1
ATOM 641 N N . GLU A 1 80 ? -0.327 8.409 5.690 1.00 93.88 80 GLU A N 1
ATOM 642 C CA . GLU A 1 80 ? 0.461 9.645 5.767 1.00 93.88 80 GLU A CA 1
ATOM 643 C C . GLU A 1 80 ? -0.433 10.889 5.901 1.00 93.88 80 GLU A C 1
ATOM 645 O O . GLU A 1 80 ? -0.176 11.769 6.727 1.00 93.88 80 GLU A O 1
ATOM 650 N N . PHE A 1 81 ? -1.546 10.939 5.164 1.00 93.94 81 PHE A N 1
ATOM 651 C CA . PHE A 1 81 ? -2.556 11.983 5.326 1.00 93.94 81 PHE A CA 1
ATOM 652 C C . PHE A 1 81 ? -3.142 11.994 6.746 1.00 93.94 81 PHE A C 1
ATOM 654 O O . PHE A 1 81 ? -3.262 13.049 7.364 1.00 93.94 81 PHE A O 1
ATOM 661 N N . ILE A 1 82 ? -3.487 10.831 7.302 1.00 92.88 82 ILE A N 1
ATOM 662 C CA . ILE A 1 82 ? -4.004 10.746 8.675 1.00 92.88 82 ILE A CA 1
ATOM 663 C C . ILE A 1 82 ? -2.943 11.208 9.679 1.00 92.88 82 ILE A C 1
ATOM 665 O O . ILE A 1 82 ? -3.273 11.981 10.575 1.00 92.88 82 ILE A O 1
ATOM 669 N N . ALA A 1 83 ? -1.693 10.763 9.527 1.00 91.75 83 ALA A N 1
ATOM 670 C CA . ALA A 1 83 ? -0.588 11.127 10.413 1.00 91.75 83 ALA A CA 1
ATOM 671 C C . ALA A 1 83 ? -0.337 12.641 10.410 1.00 91.75 83 ALA A C 1
ATOM 673 O O . ALA A 1 83 ? -0.329 13.264 11.465 1.00 91.75 83 ALA A O 1
ATOM 674 N N . SER A 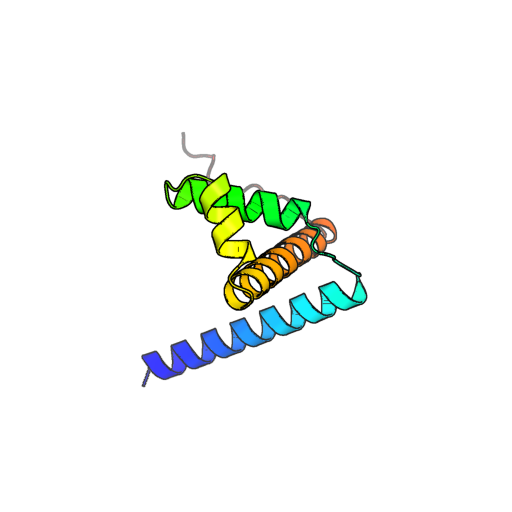1 84 ? -0.275 13.256 9.227 1.00 89.69 84 SER A N 1
ATOM 675 C CA . SER A 1 84 ? -0.079 14.706 9.082 1.00 89.69 84 SER A CA 1
ATOM 676 C C . SER A 1 84 ? -1.223 15.560 9.648 1.00 89.69 84 SER A C 1
ATOM 678 O O . SER A 1 84 ? -1.003 16.716 10.009 1.00 89.69 84 SER A O 1
ATOM 680 N N . ASN A 1 85 ? -2.435 15.008 9.762 1.00 86.06 85 ASN A N 1
ATOM 681 C CA . ASN A 1 85 ? -3.576 15.664 10.411 1.00 86.06 85 ASN A CA 1
ATOM 682 C C . ASN A 1 85 ? -3.728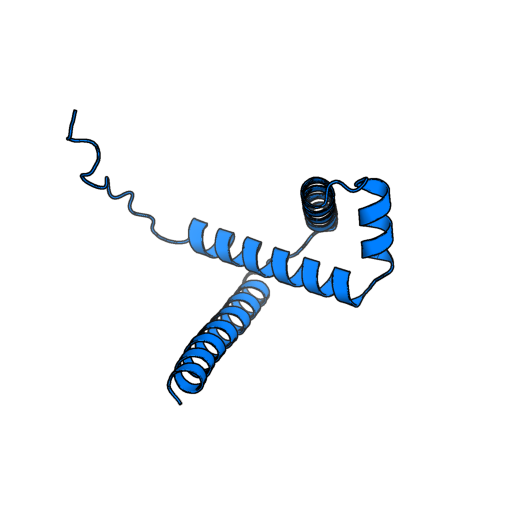 15.293 11.895 1.00 86.06 85 ASN A C 1
ATOM 684 O O . ASN A 1 85 ? -4.534 15.898 12.611 1.00 86.06 85 ASN A O 1
ATOM 688 N N . ALA A 1 86 ? -2.990 14.292 12.375 1.00 84.94 86 ALA A N 1
ATOM 689 C CA . ALA A 1 86 ? -3.015 13.896 13.768 1.00 84.94 86 ALA A CA 1
ATOM 690 C C . ALA A 1 86 ? -2.234 14.910 14.613 1.00 84.94 86 ALA A C 1
ATOM 692 O O . ALA A 1 86 ? -1.207 15.453 14.215 1.00 84.94 86 ALA A O 1
ATOM 693 N N . LYS A 1 87 ? -2.725 15.170 15.827 1.00 73.19 87 LYS A N 1
ATOM 694 C CA . LYS A 1 87 ? -1.995 15.985 16.797 1.00 73.19 87 LYS A CA 1
ATOM 695 C C . LYS A 1 87 ? -0.827 15.161 17.340 1.00 73.19 87 LYS A C 1
ATOM 697 O O . LYS A 1 87 ? -0.997 14.419 18.304 1.00 73.19 87 LYS A O 1
ATOM 702 N N . GLU A 1 88 ? 0.334 15.273 16.709 1.00 67.00 88 GLU A N 1
ATOM 703 C CA . GLU A 1 88 ? 1.557 14.613 17.163 1.00 67.00 88 GLU A CA 1
ATOM 704 C C . GLU A 1 88 ? 2.080 15.283 18.444 1.00 67.00 88 GLU A C 1
ATOM 706 O O . GLU A 1 88 ? 2.214 16.506 18.519 1.00 67.00 88 GLU A O 1
ATOM 711 N N . SER A 1 89 ? 2.371 14.486 19.476 1.00 61.84 89 SER A N 1
ATOM 712 C CA . SER A 1 89 ? 3.228 14.917 20.582 1.00 61.84 89 SER A CA 1
ATOM 713 C C . SER A 1 89 ? 4.523 14.125 20.515 1.00 61.84 89 SER A C 1
ATOM 715 O O . SER A 1 89 ? 4.506 12.906 20.682 1.00 61.84 89 SER A O 1
ATOM 717 N N . VAL A 1 90 ? 5.638 14.814 20.280 1.00 68.75 90 VAL A N 1
ATOM 718 C CA . VAL A 1 90 ? 6.966 14.212 20.405 1.00 68.75 90 VAL A CA 1
ATOM 719 C C . VAL A 1 90 ? 7.214 13.981 21.892 1.00 68.75 90 VAL A C 1
ATOM 721 O O . VAL A 1 90 ? 7.405 14.931 22.649 1.00 68.75 90 VAL A O 1
ATOM 724 N N . CYS A 1 91 ? 7.142 12.725 22.318 1.00 61.94 91 CYS A N 1
ATOM 725 C CA . CYS A 1 91 ? 7.593 12.318 23.640 1.00 61.94 91 CYS A CA 1
ATOM 726 C C . CYS A 1 91 ? 9.054 11.888 23.509 1.00 61.94 91 CYS A C 1
ATOM 728 O O . CYS A 1 91 ? 9.352 10.957 22.761 1.00 61.94 91 CYS A O 1
ATOM 730 N N . GLU A 1 92 ? 9.961 12.566 24.209 1.00 61.50 92 GLU A N 1
ATOM 731 C CA . GLU A 1 92 ? 11.323 12.069 24.400 1.00 61.50 92 GLU A CA 1
ATOM 732 C C . GLU A 1 92 ? 11.229 10.757 25.193 1.00 61.50 92 GLU A C 1
ATOM 734 O O . GLU A 1 92 ? 10.712 10.733 26.312 1.00 61.50 92 GLU A O 1
ATOM 739 N N . ASN A 1 93 ? 11.653 9.643 24.595 1.00 66.00 93 ASN A N 1
ATOM 740 C CA . ASN A 1 93 ? 11.769 8.381 25.316 1.00 66.00 93 ASN A CA 1
ATOM 741 C C . ASN A 1 93 ? 13.048 8.447 26.164 1.00 66.00 93 ASN A C 1
ATOM 743 O O . ASN A 1 93 ? 14.123 8.716 25.637 1.00 66.00 93 ASN A O 1
ATOM 747 N N . GLU A 1 94 ? 12.930 8.214 27.473 1.00 59.09 94 GLU A N 1
ATOM 748 C CA . GLU A 1 94 ? 14.016 8.268 28.472 1.00 59.09 94 GLU A CA 1
ATOM 749 C C . GLU A 1 94 ? 15.034 7.105 28.330 1.00 59.09 94 GLU A C 1
ATOM 751 O O . GLU A 1 94 ? 15.386 6.459 29.316 1.00 59.09 94 GLU A O 1
ATOM 756 N N . GLU A 1 95 ? 15.508 6.807 27.116 1.00 57.69 95 GLU A N 1
ATOM 757 C CA . GLU A 1 95 ? 16.568 5.812 26.864 1.00 57.69 95 GLU A CA 1
ATOM 758 C C . GLU A 1 95 ? 17.935 6.442 26.527 1.00 57.69 95 GLU A C 1
ATOM 760 O O . GLU A 1 95 ? 18.947 5.754 26.610 1.00 57.69 95 GLU A O 1
ATOM 765 N N . ASP A 1 96 ? 18.020 7.760 26.308 1.00 53.91 96 ASP A N 1
ATOM 766 C CA . ASP A 1 96 ? 19.286 8.464 26.007 1.00 53.91 96 ASP A CA 1
ATOM 767 C C . ASP A 1 96 ? 20.060 8.967 27.255 1.00 53.91 96 ASP A C 1
ATOM 769 O O . ASP A 1 96 ? 20.919 9.843 27.158 1.00 53.91 96 ASP A O 1
ATOM 773 N N . LYS A 1 97 ? 19.787 8.438 28.461 1.00 47.44 97 LYS A N 1
ATOM 774 C CA . LYS A 1 97 ? 20.489 8.816 29.717 1.00 47.44 97 LYS A CA 1
ATOM 775 C C . LYS A 1 97 ? 21.351 7.707 30.334 1.00 47.44 97 LYS A C 1
ATOM 777 O O . LYS A 1 97 ? 21.516 7.663 31.554 1.00 47.44 97 LYS A O 1
ATOM 782 N N . GLN A 1 98 ? 21.910 6.812 29.525 1.00 46.12 98 GLN A N 1
ATOM 783 C CA . GLN A 1 98 ? 22.943 5.877 29.989 1.00 46.12 98 GLN A CA 1
ATOM 784 C C . GLN A 1 98 ? 24.173 5.900 29.072 1.00 46.12 98 GLN A C 1
ATOM 786 O O . GLN A 1 98 ? 24.430 4.944 28.349 1.00 46.12 98 GLN A O 1
ATOM 791 N N . GLU A 1 99 ? 24.944 6.986 29.153 1.00 36.62 99 GLU A N 1
ATOM 792 C CA . GLU A 1 99 ? 26.399 6.997 28.922 1.00 36.62 99 GLU A CA 1
ATOM 793 C C . GLU A 1 99 ? 27.100 7.724 30.075 1.00 36.62 99 GLU A C 1
ATOM 795 O O . GLU A 1 99 ? 26.579 8.773 30.526 1.00 36.62 99 GLU A O 1
#